Protein AF-A0A7Y8I8S9-F1 (afdb_monomer)

Nearest PDB structures (foldseek):
  1n6c-assembly1_A  TM=8.046E-01  e=1.435E-01  Homo sapiens
  1muf-assembly1_A  TM=8.144E-01  e=7.505E-01  Homo sapiens
  1mt6-assembly1_A  TM=7.919E-01  e=1.020E+00  Homo sapiens
  5e9t-assembly1_A  TM=8.124E-01  e=2.127E+00  Streptococcus gordonii
  2kcw-assembly1_A  TM=7.528E-01  e=4.173E+00  Escherichia coli K-12

Solvent-accessible surface area (backbone atoms only — not comparable to full-atom values): 2990 Å² total; per-residue (Å²): 136,62,70,45,75,49,62,46,70,51,98,91,25,46,27,48,66,30,42,31,24,40,74,85,67,46,76,38,32,41,36,31,25,51,92,53,38,81,76,44,78,47,72,66,70,72,71,81,83,126

Foldseek 3Di:
DDKDKDADDDPNATAAWIFIADPVRHTQWIFHDHPNDTPDIDGPPDPPDD

Sequence (50 aa):
GKIREIGFFKDGKKDGAWTVFDEKGKIKRKIFFKDGLIIDDKNLNQSYTT

Secondary structure (DSSP, 8-state):
---EEEEEEETTEEEEEEEEE-TTS-EEEEEEEETTEEEEEEES------

Mean predicted aligned error: 5.91 Å

Radius of gyration: 12.17 Å; Cα contacts (8 Å, |Δi|>4): 98; chains: 1; bounding box: 28×25×35 Å

Structure (mmCIF, N/CA/C/O backbone):
data_AF-A0A7Y8I8S9-F1
#
_entry.id   AF-A0A7Y8I8S9-F1
#
loop_
_atom_site.group_PDB
_atom_site.id
_atom_site.type_symbol
_atom_site.label_atom_id
_atom_site.label_alt_id
_atom_site.label_comp_id
_atom_site.label_asym_id
_atom_site.label_entity_id
_atom_site.label_seq_id
_atom_site.pdbx_PDB_ins_code
_atom_site.Cartn_x
_atom_site.Cartn_y
_atom_site.Cartn_z
_atom_site.occupancy
_atom_site.B_iso_or_equiv
_atom_site.auth_seq_id
_atom_site.auth_comp_id
_atom_site.auth_asym_id
_atom_site.auth_atom_id
_atom_site.pdbx_PDB_model_num
ATOM 1 N N . GLY A 1 1 ? 16.550 -8.280 -4.732 1.00 60.41 1 GLY A N 1
ATOM 2 C CA . GLY A 1 1 ? 16.509 -7.142 -3.804 1.00 60.41 1 GLY A CA 1
ATOM 3 C C . GLY A 1 1 ? 15.085 -6.759 -3.445 1.00 60.41 1 GLY A C 1
ATOM 4 O O . GLY A 1 1 ? 14.327 -7.637 -3.056 1.00 60.41 1 GLY A O 1
ATOM 5 N N . LYS A 1 2 ? 14.762 -5.458 -3.408 1.00 73.94 2 LYS A N 1
ATOM 6 C CA . LYS A 1 2 ? 13.698 -4.913 -2.539 1.00 73.94 2 LYS A CA 1
ATOM 7 C C . LYS A 1 2 ? 12.397 -4.616 -3.291 1.00 73.94 2 LYS A C 1
ATOM 9 O O . LYS A 1 2 ? 12.334 -3.677 -4.078 1.00 73.94 2 LYS A O 1
ATOM 14 N N . ILE A 1 3 ? 11.353 -5.377 -2.978 1.00 81.81 3 ILE A N 1
ATOM 15 C CA . ILE A 1 3 ? 9.968 -5.070 -3.358 1.00 81.81 3 ILE A CA 1
ATOM 16 C C . ILE A 1 3 ? 9.471 -3.919 -2.478 1.00 81.81 3 ILE A C 1
ATOM 18 O O . ILE A 1 3 ? 9.782 -3.872 -1.285 1.00 81.81 3 ILE A O 1
ATOM 22 N N . ARG A 1 4 ? 8.715 -2.987 -3.062 1.00 89.19 4 ARG A N 1
ATOM 23 C CA . ARG A 1 4 ? 8.079 -1.880 -2.332 1.00 89.19 4 ARG A CA 1
ATOM 24 C C . ARG A 1 4 ? 6.568 -2.037 -2.391 1.00 89.19 4 ARG A C 1
ATOM 26 O O . ARG A 1 4 ? 6.033 -2.400 -3.431 1.00 89.19 4 ARG A O 1
ATOM 33 N N . GLU A 1 5 ? 5.880 -1.728 -1.303 1.00 91.50 5 GLU A N 1
ATOM 34 C CA . GLU A 1 5 ? 4.423 -1.628 -1.277 1.00 91.50 5 GLU A CA 1
ATOM 35 C C . GLU A 1 5 ? 4.009 -0.239 -0.794 1.00 91.50 5 GLU A C 1
ATOM 37 O O . GLU A 1 5 ? 4.628 0.321 0.108 1.00 91.50 5 GLU A O 1
ATOM 42 N N . ILE A 1 6 ? 2.999 0.333 -1.444 1.00 93.06 6 ILE A N 1
ATOM 43 C CA . ILE A 1 6 ? 2.433 1.638 -1.100 1.00 93.06 6 ILE A CA 1
ATOM 44 C C . ILE A 1 6 ? 0.927 1.461 -0.967 1.00 93.06 6 ILE A C 1
ATOM 46 O O . ILE A 1 6 ? 0.284 0.902 -1.857 1.00 93.06 6 ILE A O 1
ATOM 50 N N . GLY A 1 7 ? 0.376 1.954 0.133 1.00 92.12 7 GLY A N 1
ATOM 51 C CA . GLY A 1 7 ? -1.048 1.934 0.415 1.00 92.12 7 GLY A CA 1
ATOM 52 C C . GLY A 1 7 ? -1.346 2.691 1.699 1.00 92.12 7 GLY A C 1
ATOM 53 O O . GLY A 1 7 ? -0.448 3.277 2.311 1.00 92.12 7 GLY A O 1
ATOM 54 N N . PHE A 1 8 ? -2.612 2.680 2.094 1.00 91.19 8 PHE A N 1
ATOM 55 C CA . PHE A 1 8 ? -3.076 3.378 3.283 1.0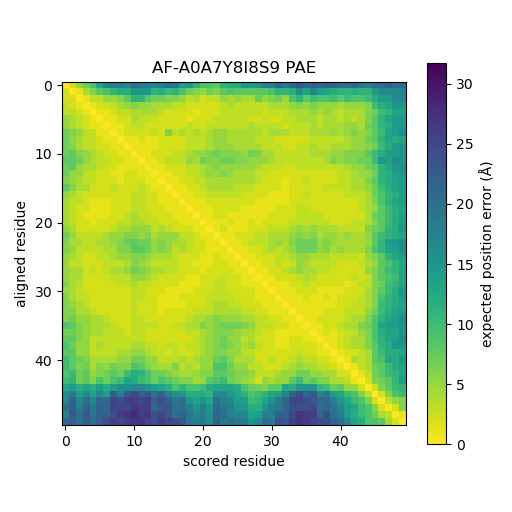0 91.19 8 PHE A CA 1
ATOM 56 C C . PHE A 1 8 ? -3.390 2.391 4.401 1.00 91.19 8 PHE A C 1
ATOM 58 O O . PHE A 1 8 ? -3.792 1.245 4.170 1.00 91.19 8 PHE A O 1
ATOM 65 N N . PHE A 1 9 ? -3.186 2.859 5.629 1.00 92.38 9 PHE A N 1
ATOM 66 C CA . PHE A 1 9 ? -3.677 2.195 6.821 1.00 92.38 9 PHE A CA 1
ATOM 67 C C . PHE A 1 9 ? -4.799 3.026 7.423 1.00 92.38 9 PHE A C 1
ATOM 69 O O . PHE A 1 9 ? -4.671 4.243 7.557 1.00 92.38 9 PHE A O 1
ATOM 76 N N . LYS A 1 10 ? -5.870 2.351 7.818 1.00 91.94 10 LYS A N 1
ATOM 77 C CA . LYS A 1 10 ? -6.977 2.913 8.577 1.00 91.94 10 LYS A CA 1
ATOM 78 C C . LYS A 1 10 ? -7.138 2.084 9.844 1.00 91.94 10 LYS A C 1
ATOM 80 O O . LYS A 1 10 ? -7.164 0.858 9.776 1.00 91.94 10 LYS A O 1
ATOM 85 N N . ASP A 1 11 ? -7.140 2.743 11.000 1.00 93.56 11 ASP A N 1
ATOM 86 C CA . ASP A 1 11 ? -7.258 2.095 12.316 1.00 93.56 11 ASP A CA 1
ATOM 87 C C . ASP A 1 11 ? -6.219 0.978 12.555 1.00 93.56 11 ASP A C 1
ATOM 89 O O . ASP A 1 11 ? -6.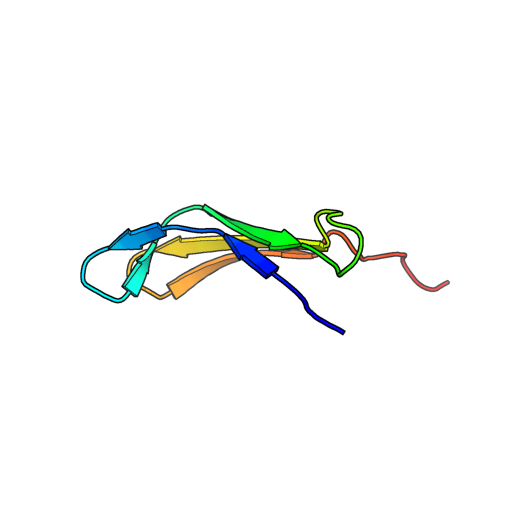501 -0.068 13.137 1.00 93.56 11 ASP A O 1
ATOM 93 N N . GLY A 1 12 ? -4.997 1.175 12.045 1.00 93.69 12 GLY A N 1
ATOM 94 C CA . GLY A 1 12 ? -3.904 0.198 12.135 1.00 93.69 12 GLY A CA 1
ATOM 95 C C . GLY A 1 12 ? -4.014 -0.989 11.169 1.00 93.69 12 GLY A C 1
ATOM 96 O O . GLY A 1 12 ? -3.155 -1.870 11.187 1.00 93.69 12 GLY A O 1
ATOM 97 N N . LYS A 1 13 ? -5.029 -1.020 10.299 1.00 93.25 13 LYS A N 1
ATOM 98 C CA . LYS A 1 13 ? -5.251 -2.080 9.306 1.00 93.25 13 LYS A CA 1
ATOM 99 C C . LYS A 1 13 ? -5.063 -1.557 7.889 1.00 93.25 13 LYS A C 1
ATOM 101 O O . LYS A 1 13 ? -5.294 -0.384 7.625 1.00 93.25 13 LYS A O 1
ATOM 106 N N . LYS A 1 14 ? -4.645 -2.425 6.963 1.00 92.19 14 LYS A N 1
ATOM 107 C CA . LYS A 1 14 ? -4.565 -2.073 5.537 1.00 92.19 14 LYS A CA 1
ATOM 108 C C . LYS A 1 14 ? -5.966 -1.721 5.028 1.00 92.19 14 LYS A C 1
ATOM 110 O O . LYS A 1 14 ? -6.899 -2.496 5.236 1.00 92.19 14 LYS A O 1
ATOM 115 N N . ASP A 1 15 ? -6.096 -0.577 4.366 1.00 94.88 15 ASP A N 1
ATOM 116 C CA . ASP A 1 15 ? -7.364 -0.100 3.811 1.00 94.88 15 ASP A CA 1
ATOM 117 C C . ASP A 1 15 ? -7.134 0.625 2.474 1.00 94.88 15 ASP A C 1
ATOM 119 O O . ASP A 1 15 ? -6.108 1.281 2.265 1.00 94.88 15 ASP A O 1
ATOM 123 N N . GLY A 1 16 ? -8.069 0.469 1.542 1.00 93.69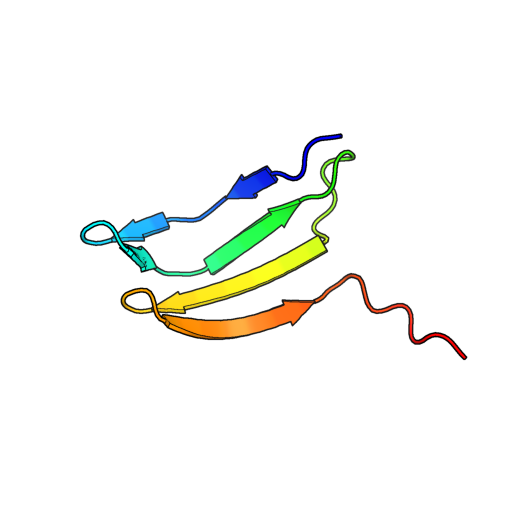 16 GLY A N 1
ATOM 124 C CA . GLY A 1 16 ? -8.011 1.036 0.199 1.00 93.69 16 GLY A CA 1
ATOM 125 C C . GLY A 1 16 ? -7.088 0.290 -0.771 1.00 93.69 16 GLY A C 1
ATOM 126 O O . GLY A 1 16 ? -6.781 -0.893 -0.619 1.00 93.69 16 GLY A O 1
ATOM 127 N N . ALA A 1 17 ? -6.658 0.990 -1.822 1.00 93.69 17 ALA A N 1
ATOM 128 C CA . ALA A 1 17 ? -5.829 0.417 -2.877 1.00 93.69 17 ALA A CA 1
ATOM 129 C C . ALA A 1 17 ? -4.348 0.364 -2.474 1.00 93.69 17 ALA A C 1
ATOM 131 O O . ALA A 1 17 ? -3.721 1.377 -2.167 1.00 93.69 17 ALA A O 1
ATOM 132 N N . TRP A 1 18 ? -3.782 -0.830 -2.553 1.00 94.56 18 TRP A N 1
ATOM 133 C CA . TRP A 1 18 ? -2.384 -1.145 -2.322 1.00 94.56 18 TRP A CA 1
ATOM 134 C C . TRP A 1 18 ? -1.708 -1.498 -3.639 1.00 94.56 18 TRP A C 1
ATOM 136 O O . TRP A 1 18 ? -2.208 -2.296 -4.430 1.00 94.56 18 TRP A O 1
ATOM 146 N N . THR A 1 19 ? -0.548 -0.903 -3.881 1.00 93.56 19 THR A N 1
ATOM 147 C CA . THR A 1 19 ? 0.240 -1.136 -5.092 1.00 93.56 19 THR A CA 1
ATOM 148 C C . THR A 1 19 ? 1.602 -1.683 -4.709 1.00 93.56 19 THR A C 1
ATOM 150 O O . THR A 1 19 ? 2.321 -1.088 -3.908 1.00 93.56 19 THR A O 1
ATOM 153 N N . VAL A 1 20 ? 1.954 -2.822 -5.297 1.00 91.88 20 VAL A N 1
ATOM 154 C CA . VAL A 1 20 ? 3.248 -3.476 -5.114 1.00 91.88 20 VAL A CA 1
ATOM 155 C C . VAL A 1 20 ? 4.111 -3.200 -6.335 1.00 91.88 20 VAL A C 1
ATOM 157 O O . VAL A 1 20 ? 3.695 -3.449 -7.469 1.00 91.88 20 VAL A O 1
ATOM 160 N N . PHE A 1 21 ? 5.325 -2.726 -6.091 1.00 90.38 21 PHE A N 1
ATOM 161 C CA . PHE A 1 21 ? 6.323 -2.391 -7.093 1.00 90.38 21 PHE A CA 1
ATOM 162 C C . PHE A 1 21 ? 7.493 -3.373 -7.028 1.00 90.38 21 PHE A C 1
ATOM 164 O O . PHE A 1 21 ? 7.928 -3.773 -5.944 1.00 90.38 21 PHE A O 1
ATOM 171 N N . ASP A 1 22 ? 8.008 -3.758 -8.192 1.00 89.00 22 ASP A N 1
ATOM 172 C CA . ASP A 1 22 ? 9.247 -4.517 -8.299 1.00 89.00 22 ASP A CA 1
ATOM 173 C C . ASP A 1 22 ? 10.476 -3.643 -7.979 1.00 89.00 22 ASP A C 1
ATOM 175 O O . ASP A 1 22 ? 10.387 -2.443 -7.710 1.00 89.00 22 ASP A O 1
ATOM 179 N N . GLU A 1 23 ? 11.655 -4.254 -8.031 1.00 87.81 23 GLU A N 1
ATOM 180 C CA . GLU A 1 23 ? 12.925 -3.569 -7.769 1.00 87.81 23 GLU A CA 1
ATOM 181 C C . GLU A 1 23 ? 13.254 -2.466 -8.782 1.00 87.81 23 GLU A C 1
ATOM 183 O O . GLU A 1 23 ? 14.058 -1.581 -8.495 1.00 87.81 23 GLU A O 1
ATOM 188 N N . LYS A 1 24 ? 12.643 -2.529 -9.969 1.00 87.81 24 LYS A N 1
ATOM 189 C CA . LYS A 1 24 ? 12.784 -1.560 -11.059 1.00 87.81 24 LYS A CA 1
ATOM 190 C C . LYS A 1 24 ? 11.717 -0.459 -10.984 1.00 87.81 24 LYS A C 1
ATOM 192 O O . LYS A 1 24 ? 11.692 0.409 -11.852 1.00 87.81 24 LYS A O 1
ATOM 197 N N . GLY A 1 25 ? 10.841 -0.484 -9.975 1.00 87.44 25 GLY A N 1
ATOM 198 C CA . GLY A 1 25 ? 9.738 0.461 -9.806 1.00 87.44 25 GLY A CA 1
ATOM 199 C C . GLY A 1 25 ? 8.520 0.179 -10.692 1.00 87.44 25 GLY A C 1
ATOM 200 O O . GLY A 1 25 ? 7.625 1.020 -10.768 1.00 87.44 25 GLY A O 1
ATOM 201 N N . LYS A 1 26 ? 8.445 -0.977 -11.362 1.00 89.31 26 LYS A N 1
ATOM 202 C CA . LYS A 1 26 ? 7.265 -1.375 -12.142 1.00 89.31 26 LYS A CA 1
ATOM 203 C C . LYS A 1 26 ? 6.195 -1.965 -11.238 1.00 89.31 26 LYS A C 1
ATOM 2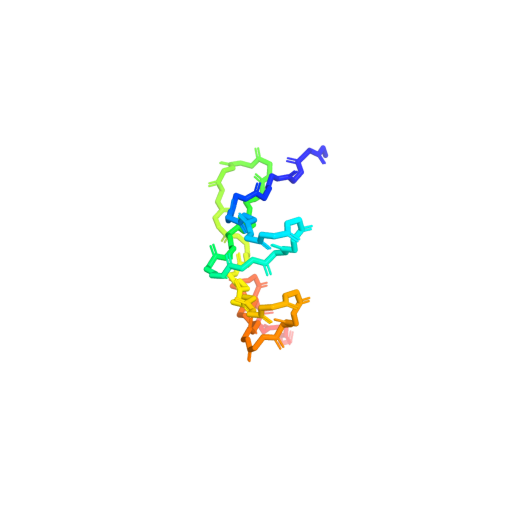05 O O . LYS A 1 26 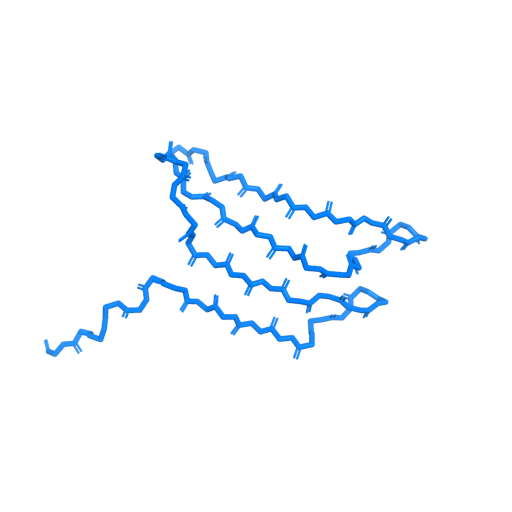? 6.489 -2.725 -10.320 1.00 89.31 26 LYS A O 1
ATOM 210 N N . ILE A 1 27 ? 4.936 -1.655 -11.529 1.00 89.94 27 ILE A N 1
ATOM 211 C CA . ILE A 1 27 ? 3.799 -2.202 -10.788 1.00 89.94 27 ILE A CA 1
ATOM 212 C C . ILE A 1 27 ? 3.689 -3.701 -11.080 1.00 8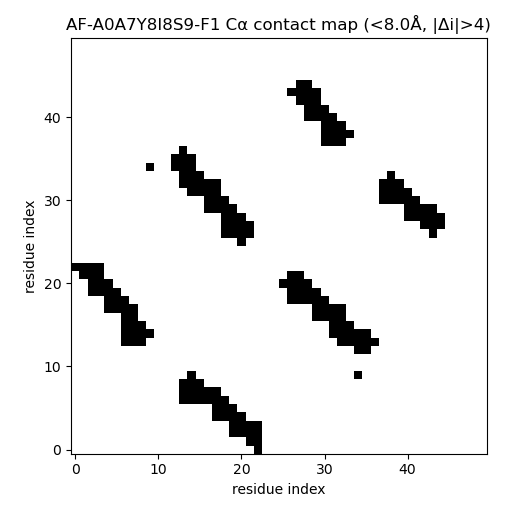9.94 27 ILE A C 1
ATOM 214 O O . ILE A 1 27 ? 3.420 -4.100 -12.210 1.00 89.94 27 ILE A O 1
ATOM 218 N N . LYS A 1 28 ? 3.860 -4.520 -10.044 1.00 89.06 28 LYS A N 1
ATOM 219 C CA . LYS A 1 28 ? 3.762 -5.982 -10.113 1.00 89.06 28 LYS A CA 1
ATOM 220 C C . LYS A 1 28 ? 2.363 -6.480 -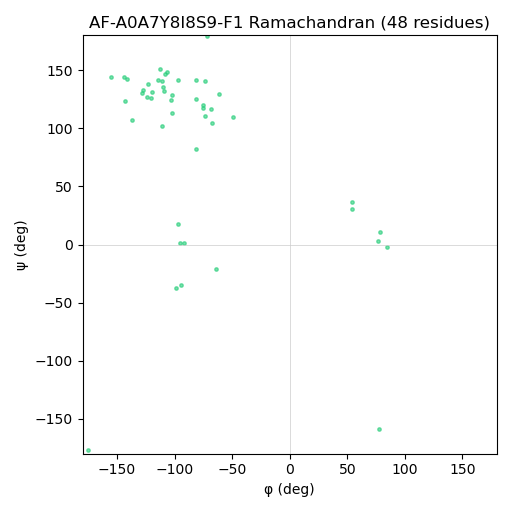9.748 1.00 89.06 28 LYS A C 1
ATOM 222 O O . LYS A 1 28 ? 1.898 -7.486 -10.278 1.00 89.06 28 LYS A O 1
ATOM 227 N N . ARG A 1 29 ? 1.696 -5.801 -8.813 1.00 90.88 29 ARG A N 1
ATOM 228 C CA . ARG A 1 29 ? 0.421 -6.248 -8.238 1.00 90.88 29 ARG A CA 1
ATOM 229 C C . ARG A 1 29 ? -0.361 -5.060 -7.697 1.00 90.88 29 ARG A C 1
ATOM 231 O O . ARG A 1 29 ? 0.236 -4.128 -7.156 1.00 90.88 29 ARG A O 1
ATOM 238 N N . LYS A 1 30 ? -1.680 -5.105 -7.827 1.00 93.06 30 LYS A N 1
ATOM 239 C CA . LYS A 1 30 ? -2.605 -4.192 -7.153 1.00 93.06 30 LYS A CA 1
ATOM 240 C C . LYS A 1 30 ? -3.526 -5.020 -6.272 1.00 93.06 30 LYS A C 1
ATOM 242 O O . LYS A 1 30 ? -4.054 -6.018 -6.739 1.00 93.06 30 LYS A O 1
ATOM 247 N N . ILE A 1 31 ? -3.678 -4.622 -5.020 1.00 94.06 31 ILE A N 1
ATOM 248 C CA . ILE A 1 31 ? -4.487 -5.318 -4.022 1.00 94.06 31 ILE A CA 1
ATOM 249 C C . ILE A 1 31 ? -5.431 -4.284 -3.425 1.00 94.06 31 ILE A C 1
ATOM 251 O O . ILE A 1 31 ? -4.991 -3.190 -3.091 1.00 94.06 31 ILE A O 1
ATOM 255 N N . PHE A 1 32 ? -6.712 -4.583 -3.289 1.00 94.50 32 PHE A N 1
ATOM 256 C CA . PHE A 1 32 ? -7.645 -3.720 -2.580 1.00 94.50 32 PHE A CA 1
ATOM 257 C C . PHE A 1 32 ? -7.926 -4.314 -1.207 1.00 94.50 32 PHE A C 1
ATOM 259 O O . PHE A 1 32 ? -8.350 -5.465 -1.109 1.00 94.50 32 PHE A O 1
ATOM 266 N N . PHE A 1 33 ? -7.689 -3.534 -0.158 1.00 94.75 33 PHE A N 1
ATOM 267 C CA . PHE A 1 33 ? -7.976 -3.914 1.216 1.00 94.75 33 PHE A CA 1
ATOM 268 C C . PHE A 1 33 ? -9.166 -3.125 1.759 1.00 94.75 33 PHE A C 1
ATOM 270 O O . PHE A 1 33 ? -9.354 -1.959 1.419 1.00 94.75 33 PHE A O 1
ATOM 277 N N . LYS A 1 34 ? -9.954 -3.746 2.631 1.00 93.25 34 LYS A N 1
ATOM 278 C CA . LYS A 1 34 ? -11.003 -3.076 3.399 1.00 93.25 34 LYS A CA 1
ATOM 279 C C . LYS A 1 34 ? -11.065 -3.675 4.792 1.00 93.25 34 LYS A C 1
ATOM 281 O O . LYS A 1 34 ? -11.185 -4.893 4.920 1.00 93.25 34 LYS A O 1
ATOM 286 N N .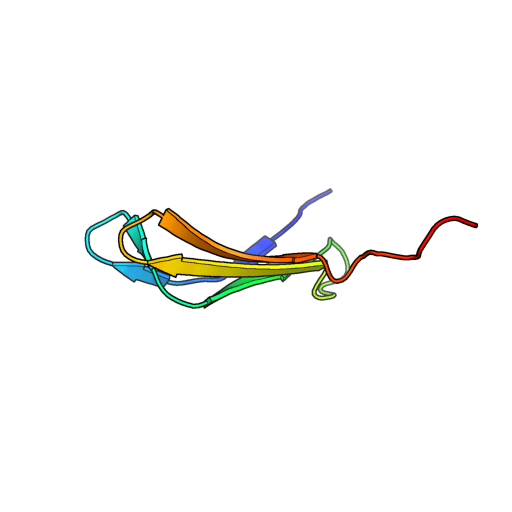 ASP A 1 35 ? -10.924 -2.842 5.819 1.00 92.94 35 ASP A N 1
ATOM 287 C CA . ASP A 1 35 ? -10.903 -3.280 7.225 1.00 92.94 35 ASP A CA 1
ATOM 288 C C . ASP A 1 35 ? -9.847 -4.376 7.514 1.00 92.94 35 ASP A C 1
ATOM 290 O O . ASP A 1 35 ? -10.017 -5.229 8.390 1.00 92.94 35 ASP A O 1
ATOM 294 N N . GLY A 1 36 ? -8.732 -4.358 6.770 1.00 90.56 36 GLY A N 1
ATOM 295 C CA . GLY A 1 36 ? -7.657 -5.354 6.839 1.00 90.56 36 GLY A CA 1
ATOM 296 C C . GLY A 1 36 ? -7.874 -6.622 6.005 1.00 90.56 36 GLY A C 1
ATOM 297 O O . GLY A 1 36 ? -6.981 -7.468 5.966 1.00 90.56 36 GLY A O 1
ATOM 298 N N . LEU A 1 37 ? -9.011 -6.758 5.320 1.00 92.81 37 LEU A N 1
ATOM 299 C CA . LEU A 1 37 ? -9.336 -7.904 4.468 1.00 92.81 37 LEU A CA 1
ATOM 300 C C . LEU A 1 37 ? -9.030 -7.600 3.003 1.00 92.81 37 LEU A C 1
ATOM 302 O O . LEU A 1 37 ? -9.286 -6.496 2.534 1.00 92.81 37 LEU A O 1
ATOM 306 N N . ILE A 1 38 ? -8.511 -8.585 2.270 1.00 92.75 38 ILE A N 1
ATOM 307 C CA . ILE A 1 38 ? -8.319 -8.474 0.820 1.00 92.75 38 ILE A CA 1
ATOM 308 C C . ILE A 1 38 ? -9.684 -8.621 0.150 1.00 92.75 38 ILE A C 1
ATOM 310 O O . ILE A 1 38 ? -10.343 -9.647 0.298 1.00 92.75 38 ILE A O 1
ATOM 314 N N . ILE A 1 39 ? -10.089 -7.590 -0.582 1.00 94.94 39 ILE A N 1
ATOM 315 C CA . ILE A 1 39 ? -11.328 -7.559 -1.363 1.00 94.94 39 ILE A CA 1
ATOM 316 C C . ILE A 1 39 ? -11.050 -7.868 -2.831 1.00 94.94 39 ILE A C 1
ATOM 318 O O . ILE A 1 39 ? -11.845 -8.542 -3.475 1.00 94.94 39 ILE A O 1
ATOM 322 N N . ASP A 1 40 ? -9.923 -7.385 -3.352 1.00 92.12 40 ASP A N 1
ATOM 323 C CA . ASP A 1 40 ? -9.510 -7.627 -4.730 1.00 92.12 40 ASP A CA 1
ATOM 324 C C . ASP A 1 40 ? -8.004 -7.843 -4.790 1.00 92.12 40 ASP A C 1
ATOM 326 O O . ASP A 1 40 ? -7.235 -7.193 -4.077 1.00 92.12 40 ASP A O 1
ATOM 330 N N . ASP A 1 41 ? -7.586 -8.762 -5.648 1.00 90.94 41 ASP A N 1
ATOM 331 C CA . ASP A 1 41 ? -6.187 -9.062 -5.874 1.00 90.94 41 ASP A CA 1
ATOM 332 C C . ASP A 1 41 ? -5.905 -9.229 -7.364 1.00 90.94 41 ASP A C 1
ATOM 334 O O . ASP A 1 41 ? -6.235 -10.245 -7.977 1.00 90.94 41 ASP A O 1
ATOM 338 N N . LYS A 1 42 ? -5.230 -8.240 -7.945 1.00 87.44 42 LYS A N 1
ATOM 339 C CA . LYS A 1 42 ? -4.826 -8.255 -9.344 1.00 87.44 42 LYS A CA 1
ATOM 340 C C . LYS A 1 42 ? -3.319 -8.393 -9.462 1.00 87.44 42 LYS A C 1
ATOM 342 O O . LYS A 1 42 ? -2.558 -7.425 -9.337 1.00 87.44 42 LYS A O 1
ATOM 347 N N . ASN A 1 43 ? -2.882 -9.608 -9.770 1.00 83.56 43 ASN A N 1
ATOM 348 C CA . ASN A 1 43 ? -1.514 -9.861 -10.194 1.00 83.56 43 ASN A CA 1
ATOM 349 C C . ASN A 1 43 ? -1.332 -9.395 -11.646 1.00 83.56 43 ASN A C 1
ATOM 351 O O . ASN A 1 43 ? -1.986 -9.889 -12.559 1.00 83.56 43 ASN A O 1
ATOM 355 N N . LEU A 1 44 ? -0.455 -8.414 -11.855 1.00 77.88 44 LEU A N 1
ATOM 356 C CA . LEU A 1 44 ? -0.161 -7.856 -13.181 1.00 77.88 44 LEU A CA 1
ATOM 357 C C . LEU A 1 44 ? 1.069 -8.513 -13.817 1.00 77.88 44 LEU A C 1
ATOM 359 O O . LEU A 1 44 ? 1.449 -8.165 -14.930 1.00 77.88 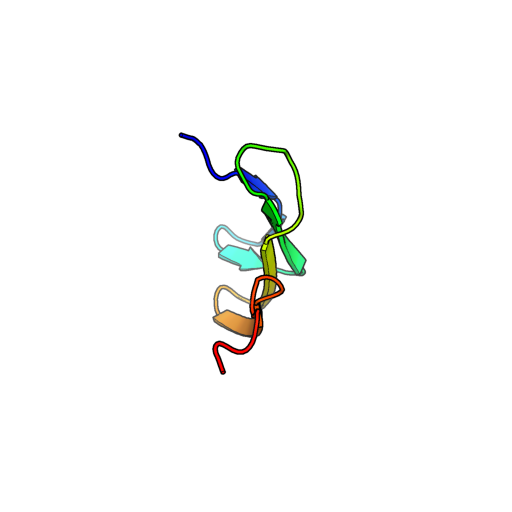44 LEU A O 1
ATOM 363 N N . ASN A 1 45 ? 1.675 -9.479 -13.127 1.00 66.38 45 ASN A N 1
ATOM 364 C CA . ASN A 1 45 ? 2.860 -10.198 -13.572 1.00 66.38 45 ASN A CA 1
ATOM 365 C C . ASN A 1 45 ? 2.521 -11.550 -14.224 1.00 66.38 45 ASN A C 1
ATOM 367 O O . ASN A 1 45 ? 3.387 -12.418 -14.323 1.00 66.38 45 ASN A O 1
ATOM 371 N N . GLN A 1 46 ? 1.265 -11.749 -14.639 1.00 55.53 46 GLN A N 1
ATOM 372 C CA . GLN A 1 46 ? 0.818 -12.960 -15.319 1.00 55.53 46 GLN A CA 1
ATOM 373 C C . GLN A 1 46 ? 1.192 -12.887 -16.811 1.00 55.53 46 GLN A C 1
ATOM 375 O O . GLN A 1 46 ? 0.384 -12.553 -17.673 1.00 55.53 46 GLN A O 1
ATOM 380 N N . SER A 1 47 ? 2.441 -13.219 -17.131 1.00 51.28 47 SER A N 1
ATOM 381 C CA . SER A 1 47 ? 2.725 -13.912 -18.386 1.00 51.28 47 SER A CA 1
ATOM 382 C C . SER A 1 47 ? 2.112 -15.304 -18.249 1.00 51.28 47 SER A C 1
ATOM 384 O O . SER A 1 47 ? 2.635 -16.127 -17.493 1.00 51.28 47 SER A O 1
ATOM 386 N N . TYR A 1 48 ? 0.977 -15.551 -18.909 1.00 50.75 48 TYR A N 1
ATOM 387 C CA . TYR A 1 48 ? 0.493 -16.912 -19.136 1.00 50.75 48 TYR A CA 1
ATOM 388 C C . TYR A 1 48 ? 1.672 -17.709 -19.700 1.00 50.75 48 TYR A C 1
ATOM 390 O O . TYR A 1 48 ? 2.165 -17.411 -20.785 1.00 50.75 48 TYR A O 1
ATOM 398 N N . THR A 1 49 ? 2.210 -18.630 -18.905 1.00 41.50 49 THR A N 1
ATOM 399 C CA . THR A 1 49 ? 3.242 -19.552 -19.376 1.00 41.50 49 THR A CA 1
ATOM 400 C C . THR A 1 49 ? 2.500 -20.537 -20.274 1.00 41.50 49 THR A C 1
ATOM 402 O O . THR A 1 49 ? 1.613 -21.231 -19.781 1.00 41.50 49 THR A O 1
ATOM 405 N N . THR A 1 50 ? 2.749 -20.472 -21.584 1.00 39.41 50 THR A N 1
ATOM 406 C CA . THR A 1 50 ? 2.336 -21.508 -22.545 1.00 39.41 50 THR A CA 1
ATOM 407 C C . THR A 1 50 ? 3.375 -22.613 -22.538 1.00 39.41 50 THR A C 1
ATOM 409 O O . THR A 1 50 ? 4.571 -22.261 -22.413 1.00 39.41 50 THR A O 1
#

pLDDT: mean 85.29, std 14.35, range [39.41, 94.94]